Protein AF-A0A8S9MBZ1-F1 (afdb_monomer_lite)

Secondary structure (DSSP, 8-state):
--HHHHTTHHHHHHHHHHHTT-SSHHHHHHHHHHHHHHHHH-HHHHGGGHHHHHHHHHHHTT-SSHHHHHHHHHHHHHHHHTT--HHHHHHHHHHHHHHHHHTTSPPTTTHHHHHHHGGG-

Structure (mmCIF, N/CA/C/O backbone):
data_AF-A0A8S9MBZ1-F1
#
_entry.id   AF-A0A8S9MBZ1-F1
#
loop_
_atom_site.group_PDB
_atom_site.id
_atom_site.type_symbol
_atom_site.label_atom_id
_atom_site.label_alt_id
_atom_site.label_comp_id
_atom_site.label_asym_id
_atom_site.label_entity_id
_atom_site.label_seq_id
_atom_site.pdbx_PDB_ins_code
_atom_site.Cartn_x
_atom_site.Cartn_y
_atom_site.Cartn_z
_atom_site.occupancy
_atom_site.B_iso_or_equiv
_atom_site.auth_seq_id
_atom_site.auth_comp_id
_atom_site.auth_asym_id
_atom_site.auth_atom_id
_atom_site.pdbx_PDB_model_num
ATOM 1 N N . MET A 1 1 ? -18.398 8.043 7.342 1.00 65.50 1 MET A N 1
ATOM 2 C CA . MET A 1 1 ? -18.737 6.692 6.834 1.00 65.50 1 MET A CA 1
ATOM 3 C C . MET A 1 1 ? -20.123 6.258 7.311 1.00 65.50 1 MET A C 1
ATOM 5 O O . MET A 1 1 ? -20.493 6.629 8.421 1.00 65.50 1 MET A O 1
ATOM 9 N N . PRO A 1 2 ? -20.881 5.470 6.522 1.00 80.81 2 PRO A N 1
ATOM 10 C CA . PRO A 1 2 ? -22.139 4.855 6.958 1.00 80.81 2 PRO A CA 1
ATOM 11 C C . PRO A 1 2 ? -21.929 3.824 8.082 1.00 80.81 2 PRO A C 1
ATOM 13 O O . PRO A 1 2 ? -20.999 3.021 8.020 1.00 80.81 2 PRO A O 1
ATOM 16 N N . ALA A 1 3 ? -22.826 3.781 9.073 1.00 80.75 3 ALA A N 1
ATOM 17 C CA . ALA A 1 3 ? -22.701 2.894 10.240 1.00 80.75 3 ALA A CA 1
ATOM 18 C C . ALA A 1 3 ? -22.657 1.392 9.888 1.00 80.75 3 ALA A C 1
ATOM 20 O O . ALA A 1 3 ? -21.970 0.617 10.546 1.00 80.75 3 ALA A O 1
ATOM 21 N N . ALA A 1 4 ? -23.352 0.975 8.825 1.00 82.56 4 ALA A N 1
ATOM 22 C CA . ALA A 1 4 ? -23.358 -0.419 8.377 1.00 82.56 4 ALA A CA 1
ATOM 23 C C . ALA A 1 4 ? -21.975 -0.903 7.902 1.00 82.56 4 ALA A C 1
ATOM 25 O O . ALA A 1 4 ? -21.611 -2.052 8.161 1.00 82.56 4 ALA A O 1
ATOM 26 N N . LEU A 1 5 ? -21.208 -0.019 7.249 1.00 78.81 5 LEU A N 1
ATOM 27 C CA . LEU A 1 5 ? -19.845 -0.314 6.808 1.00 78.81 5 LEU A CA 1
ATOM 28 C C . LEU A 1 5 ? -18.908 -0.430 8.011 1.00 78.81 5 LEU A C 1
ATOM 30 O O . LEU A 1 5 ? -18.165 -1.396 8.106 1.00 78.81 5 LEU A O 1
ATOM 34 N N . TYR A 1 6 ? -19.015 0.494 8.970 1.00 83.19 6 TYR A N 1
ATOM 35 C CA . TYR A 1 6 ? -18.225 0.454 10.203 1.00 83.19 6 TYR A CA 1
ATOM 36 C C . TYR A 1 6 ? -18.455 -0.846 10.993 1.00 83.19 6 TYR A C 1
ATOM 38 O O . TYR A 1 6 ? -17.506 -1.508 11.398 1.00 83.19 6 TYR A O 1
ATOM 46 N N . ASN A 1 7 ? -19.713 -1.280 11.119 1.00 87.25 7 ASN A N 1
ATOM 47 C CA . ASN A 1 7 ? -20.074 -2.532 11.796 1.00 87.25 7 ASN A CA 1
ATOM 48 C C . ASN A 1 7 ? -19.613 -3.799 11.055 1.00 87.25 7 ASN A C 1
ATOM 50 O O . ASN A 1 7 ? -19.638 -4.886 11.629 1.00 87.25 7 ASN A O 1
ATOM 54 N N . SER A 1 8 ? -19.250 -3.679 9.777 1.00 88.88 8 SER A N 1
ATOM 55 C CA . SER A 1 8 ? -18.806 -4.793 8.932 1.00 88.88 8 SER A CA 1
ATOM 56 C C . SER A 1 8 ? -17.350 -4.639 8.487 1.00 88.88 8 SER A C 1
ATOM 58 O O . SER A 1 8 ? -16.934 -5.322 7.551 1.00 88.88 8 SER A O 1
ATOM 60 N N . MET A 1 9 ? -16.583 -3.763 9.143 1.00 89.75 9 MET A N 1
ATOM 61 C CA . MET A 1 9 ? -15.224 -3.409 8.733 1.00 89.75 9 MET A CA 1
ATOM 62 C C . MET A 1 9 ? -14.297 -4.627 8.690 1.00 89.75 9 MET A C 1
ATOM 64 O O . MET A 1 9 ? -13.623 -4.840 7.688 1.00 89.75 9 MET A O 1
ATOM 68 N N . ASP A 1 10 ? -14.348 -5.496 9.701 1.00 88.88 10 ASP A N 1
ATOM 69 C CA . ASP A 1 10 ? -13.523 -6.713 9.738 1.00 88.88 10 ASP A CA 1
ATOM 70 C C . ASP A 1 10 ? -13.786 -7.632 8.536 1.00 88.88 10 ASP A C 1
ATOM 72 O O . ASP A 1 10 ? -12.863 -8.197 7.952 1.00 88.88 10 ASP A O 1
ATOM 76 N N . LYS A 1 11 ? -15.054 -7.750 8.114 1.00 92.06 11 LYS A N 1
ATOM 77 C CA . LYS A 1 11 ? -15.433 -8.546 6.935 1.00 92.06 11 LYS A CA 1
ATOM 78 C C . LYS A 1 11 ? -14.952 -7.899 5.642 1.00 92.06 11 LYS A C 1
ATOM 80 O O . LYS A 1 11 ? -14.576 -8.611 4.715 1.00 92.06 11 LYS A O 1
ATOM 85 N N . TYR A 1 12 ? -14.980 -6.569 5.575 1.00 92.81 12 TYR A N 1
ATOM 86 C CA . TYR A 1 12 ? -14.466 -5.825 4.433 1.00 92.81 12 TYR A CA 1
ATOM 87 C C . TYR A 1 12 ? -12.952 -6.017 4.292 1.00 92.81 12 TYR A C 1
ATOM 89 O O . TYR A 1 12 ? -12.502 -6.462 3.239 1.00 92.81 12 TYR A O 1
ATOM 97 N N . LEU A 1 13 ? -12.189 -5.811 5.372 1.00 92.62 13 LEU A N 1
ATOM 98 C CA . LEU A 1 13 ? -10.742 -6.048 5.406 1.00 92.62 13 LEU A CA 1
ATOM 99 C C . LEU A 1 13 ? -10.392 -7.498 5.055 1.00 92.62 13 LEU A C 1
ATOM 101 O O . LEU A 1 13 ? -9.489 -7.745 4.258 1.00 92.62 13 LEU A O 1
ATOM 105 N N . GLN A 1 14 ? -11.136 -8.467 5.594 1.00 92.88 14 GLN A N 1
ATOM 106 C CA . GLN A 1 14 ? -10.957 -9.875 5.242 1.00 92.88 14 GLN A CA 1
ATOM 107 C C . GLN A 1 14 ? -11.191 -10.123 3.746 1.00 92.88 14 GLN A C 1
ATOM 109 O O . GLN A 1 14 ? -10.419 -10.848 3.122 1.00 92.88 14 GLN A O 1
ATOM 114 N N . GLY A 1 15 ? -12.227 -9.514 3.164 1.00 95.62 15 GLY A N 1
ATOM 115 C CA . GLY A 1 15 ? -12.500 -9.590 1.729 1.00 95.62 15 GLY A CA 1
ATOM 116 C C . GLY A 1 15 ? -11.359 -9.023 0.882 1.00 95.62 15 GLY A C 1
ATOM 117 O O . GLY A 1 15 ? -10.951 -9.665 -0.082 1.00 95.62 15 GLY A O 1
ATOM 118 N N . LEU A 1 16 ? -10.791 -7.879 1.279 1.00 96.31 16 LEU A N 1
ATOM 119 C CA . LEU A 1 16 ? -9.624 -7.295 0.608 1.00 96.31 16 LEU A CA 1
ATOM 120 C C . LEU A 1 16 ? -8.421 -8.245 0.641 1.00 96.31 16 LEU A C 1
ATOM 122 O O . LEU A 1 16 ? -7.804 -8.483 -0.391 1.00 96.31 16 LEU A O 1
ATOM 126 N N . PHE A 1 17 ? -8.128 -8.864 1.789 1.00 94.94 17 PHE A N 1
ATOM 127 C CA . PHE A 1 17 ? -7.028 -9.829 1.887 1.00 94.94 17 PHE A CA 1
ATOM 128 C C . PHE A 1 17 ? -7.246 -11.103 1.060 1.00 94.94 17 PHE A C 1
ATOM 130 O O . PHE A 1 17 ? -6.275 -11.687 0.585 1.00 94.94 17 PHE A O 1
ATOM 137 N N . VAL A 1 18 ? -8.494 -11.537 0.856 1.00 96.38 18 VAL A N 1
ATOM 138 C CA . VAL A 1 18 ? -8.799 -12.652 -0.058 1.00 96.38 18 VAL A CA 1
ATOM 139 C C . VAL A 1 18 ? -8.477 -12.279 -1.510 1.00 96.38 18 VAL A C 1
ATOM 141 O O . VAL A 1 18 ? -7.983 -13.122 -2.255 1.00 96.38 18 VAL A O 1
ATOM 144 N N . LEU A 1 19 ? -8.720 -11.025 -1.896 1.00 97.19 19 LEU A N 1
ATOM 145 C CA . LEU A 1 19 ? -8.503 -10.509 -3.254 1.00 97.19 19 LEU A CA 1
ATOM 146 C C . LEU A 1 19 ? -7.083 -9.966 -3.496 1.00 97.19 19 LEU A C 1
ATOM 148 O O . LEU A 1 19 ? -6.728 -9.649 -4.625 1.00 97.19 19 LEU A O 1
ATOM 152 N N . ALA A 1 20 ? -6.250 -9.893 -2.458 1.00 94.88 20 ALA A N 1
ATOM 153 C CA . ALA A 1 20 ? -4.903 -9.323 -2.498 1.00 94.88 20 ALA A CA 1
ATOM 154 C C . ALA A 1 20 ? -3.982 -9.931 -3.575 1.00 94.88 20 ALA A C 1
ATOM 156 O O . ALA A 1 20 ? -3.121 -9.249 -4.116 1.00 94.88 20 ALA A O 1
ATOM 157 N N . ASN A 1 21 ? -4.161 -11.214 -3.900 1.00 94.69 21 ASN A N 1
ATOM 158 C CA . ASN A 1 21 ? -3.366 -11.916 -4.916 1.00 94.69 21 ASN A CA 1
ATOM 159 C C . ASN A 1 21 ? -4.220 -12.339 -6.123 1.00 94.69 21 ASN A C 1
ATOM 161 O O . ASN A 1 21 ? -3.946 -13.370 -6.741 1.00 94.69 21 ASN A O 1
ATOM 165 N N . ASP A 1 22 ? -5.290 -11.597 -6.423 1.00 97.88 22 ASP A N 1
ATOM 166 C CA . ASP A 1 22 ? -6.148 -11.888 -7.571 1.00 97.88 22 ASP A CA 1
ATOM 167 C C . ASP A 1 22 ? -5.330 -11.860 -8.880 1.00 97.88 22 ASP A C 1
ATOM 169 O O . ASP A 1 22 ? -4.464 -10.991 -9.053 1.00 97.88 22 ASP A O 1
ATOM 173 N N . PRO A 1 23 ? -5.553 -12.803 -9.815 1.00 96.69 23 PRO A N 1
ATOM 174 C CA . PRO A 1 23 ? -4.830 -12.821 -11.085 1.00 96.69 23 PRO A CA 1
ATOM 175 C C . PRO A 1 23 ? -5.068 -11.564 -11.934 1.00 96.69 23 PRO A C 1
ATOM 177 O O . PRO A 1 23 ? -4.215 -11.216 -12.751 1.00 96.69 23 PRO A O 1
ATOM 180 N N . VAL A 1 24 ? -6.197 -10.872 -11.758 1.00 97.94 24 VAL A N 1
ATOM 181 C CA . VAL A 1 24 ? -6.540 -9.664 -12.510 1.00 97.94 24 VAL A CA 1
ATOM 182 C C . VAL A 1 24 ? -5.878 -8.442 -11.869 1.00 97.94 24 VAL A C 1
ATOM 184 O O . VAL A 1 24 ? -6.169 -8.097 -10.725 1.00 97.94 24 VAL A O 1
ATOM 187 N N . ALA A 1 25 ? -5.020 -7.751 -12.626 1.00 97.69 25 ALA A N 1
ATOM 188 C CA . ALA A 1 25 ? -4.303 -6.558 -12.159 1.00 97.69 25 ALA A CA 1
ATOM 189 C C . ALA A 1 25 ? -5.249 -5.456 -11.657 1.00 97.69 25 ALA A C 1
ATOM 191 O O . ALA A 1 25 ? -5.059 -4.938 -10.563 1.00 97.69 25 ALA A O 1
ATOM 192 N N . GLU A 1 26 ? -6.341 -5.196 -12.382 1.00 97.81 26 GLU A N 1
ATOM 193 C CA . GLU A 1 26 ? -7.357 -4.214 -11.979 1.00 97.81 26 GLU A CA 1
ATOM 194 C C . GLU A 1 26 ? -7.942 -4.502 -10.584 1.00 97.81 26 GLU A C 1
ATOM 196 O O . GLU A 1 26 ? -8.180 -3.584 -9.804 1.00 97.81 26 GLU A O 1
ATOM 201 N N . VAL A 1 27 ? -8.132 -5.778 -10.227 1.00 98.12 27 VAL A N 1
ATOM 202 C CA . VAL A 1 27 ? -8.618 -6.149 -8.890 1.00 98.12 27 VAL A CA 1
ATOM 203 C C . VAL A 1 27 ? -7.559 -5.832 -7.837 1.00 98.12 27 VAL A C 1
ATOM 205 O O . VAL A 1 27 ? -7.893 -5.240 -6.811 1.00 98.12 27 VAL A O 1
ATOM 208 N N . ARG A 1 28 ? -6.285 -6.158 -8.094 1.00 97.88 28 ARG A N 1
ATOM 209 C CA . ARG A 1 28 ? -5.178 -5.831 -7.179 1.00 97.88 28 ARG A CA 1
ATOM 210 C C . ARG A 1 28 ? -5.017 -4.322 -6.996 1.00 97.88 28 ARG A C 1
ATOM 212 O O . ARG A 1 28 ? -4.893 -3.877 -5.858 1.00 97.88 28 ARG A O 1
ATOM 219 N N . LYS A 1 29 ? -5.125 -3.537 -8.074 1.00 98.06 29 LYS A N 1
ATOM 220 C CA . LYS A 1 29 ? -5.134 -2.067 -8.025 1.00 98.06 29 LYS A CA 1
ATOM 221 C C . LYS A 1 29 ? -6.249 -1.551 -7.115 1.00 98.06 29 LYS A C 1
ATOM 223 O O . LYS A 1 29 ? -5.985 -0.800 -6.185 1.00 98.06 29 LYS A O 1
ATOM 228 N N . LEU A 1 30 ? -7.485 -2.024 -7.296 1.00 98.12 30 LEU A N 1
ATOM 229 C CA . LEU A 1 30 ? -8.613 -1.618 -6.445 1.00 98.12 30 LEU A CA 1
ATOM 230 C C . LEU A 1 30 ? -8.443 -2.037 -4.976 1.00 98.12 30 LEU A C 1
ATOM 232 O O . LEU A 1 30 ? -8.925 -1.342 -4.081 1.00 98.12 30 LEU A O 1
ATOM 236 N N . VAL A 1 31 ? -7.755 -3.151 -4.708 1.00 97.88 31 VAL A N 1
ATOM 237 C CA . VAL A 1 31 ? -7.387 -3.550 -3.341 1.00 97.88 31 VAL A CA 1
ATOM 238 C C . VAL A 1 31 ? -6.359 -2.582 -2.747 1.00 97.88 31 VAL A C 1
ATOM 240 O O . VAL A 1 31 ? -6.525 -2.173 -1.597 1.00 97.88 31 VAL A O 1
ATOM 243 N N . CYS A 1 32 ? -5.336 -2.180 -3.509 1.00 97.62 32 CYS A N 1
ATOM 244 C CA . CYS A 1 32 ? -4.379 -1.156 -3.081 1.00 97.62 32 CYS A CA 1
ATOM 245 C C . CYS A 1 32 ? -5.098 0.161 -2.769 1.00 97.62 32 CYS A C 1
ATOM 247 O O . CYS A 1 32 ? -5.019 0.631 -1.634 1.00 97.62 32 CYS A O 1
ATOM 249 N N . ALA A 1 33 ? -5.905 0.663 -3.707 1.00 97.62 33 ALA A N 1
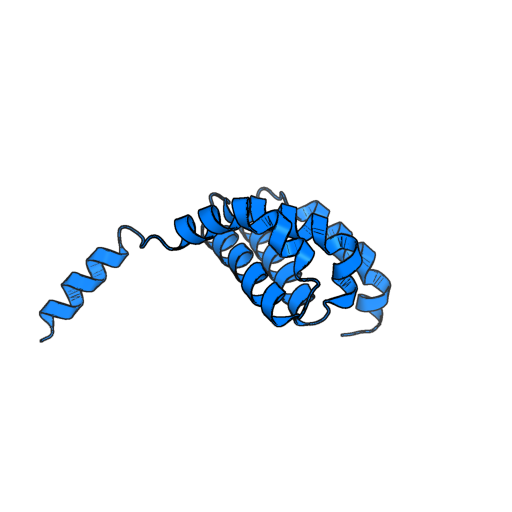ATOM 250 C CA . ALA A 1 33 ? -6.686 1.889 -3.555 1.00 97.62 33 ALA A CA 1
ATOM 251 C C . ALA A 1 33 ? -7.584 1.869 -2.309 1.00 97.62 33 ALA A C 1
ATOM 253 O O . ALA A 1 33 ? -7.683 2.848 -1.568 1.00 97.62 33 ALA A O 1
ATOM 254 N N . ALA A 1 34 ? -8.222 0.729 -2.030 1.00 96.44 34 ALA A N 1
ATOM 255 C CA . ALA A 1 34 ? -9.039 0.562 -0.834 1.00 96.44 34 ALA A CA 1
ATOM 256 C C . ALA A 1 34 ? -8.222 0.727 0.458 1.00 96.44 34 ALA A C 1
ATOM 258 O O . ALA A 1 34 ? -8.669 1.395 1.392 1.00 96.44 34 ALA A O 1
ATOM 259 N N . PHE A 1 35 ? -7.025 0.143 0.528 1.00 96.62 35 PHE A N 1
ATOM 260 C CA . PHE A 1 35 ? -6.144 0.287 1.687 1.00 96.62 35 PHE A CA 1
ATOM 261 C C . PHE A 1 35 ? -5.562 1.699 1.823 1.00 96.62 35 PHE A C 1
ATOM 263 O O . PHE A 1 35 ? -5.443 2.178 2.953 1.00 96.62 35 PHE A O 1
ATOM 270 N N . VAL A 1 36 ? -5.249 2.376 0.713 1.00 96.38 36 VAL A N 1
ATOM 271 C CA . VAL A 1 36 ? -4.846 3.794 0.704 1.00 96.38 36 VAL A CA 1
ATOM 272 C C . VAL A 1 36 ? -5.962 4.643 1.318 1.00 96.38 36 VAL A C 1
ATOM 274 O O . VAL A 1 36 ? -5.765 5.246 2.372 1.00 96.38 36 VAL A O 1
ATOM 277 N N . GLN A 1 37 ? -7.180 4.566 0.772 1.00 94.62 37 GLN A N 1
ATOM 278 C CA . GLN A 1 37 ? -8.335 5.328 1.268 1.00 94.62 37 GLN A CA 1
ATOM 279 C C . GLN A 1 37 ? -8.675 5.025 2.733 1.00 94.62 37 GLN A C 1
ATOM 281 O O . GLN A 1 37 ? -9.037 5.924 3.496 1.00 94.62 37 GLN A O 1
ATOM 286 N N . LEU A 1 38 ? -8.579 3.761 3.157 1.00 93.38 38 LEU A N 1
ATOM 287 C CA . LEU A 1 38 ? -8.790 3.390 4.559 1.00 93.38 38 LEU A CA 1
ATOM 288 C C . LEU A 1 38 ? -7.746 4.023 5.479 1.00 93.38 38 LEU A C 1
ATOM 290 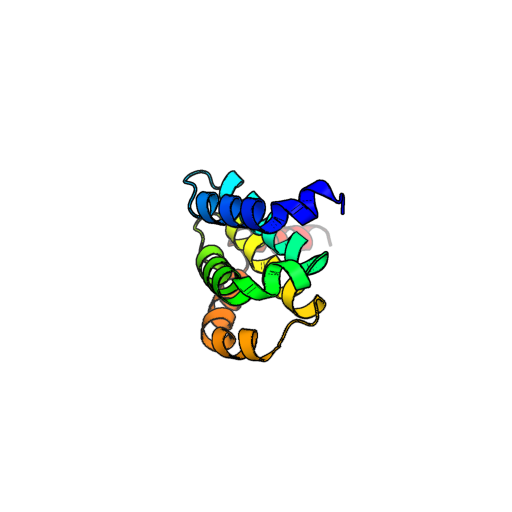O O . LEU A 1 38 ? -8.095 4.462 6.574 1.00 93.38 38 LEU A O 1
ATOM 294 N N . THR A 1 39 ? -6.492 4.083 5.036 1.00 94.06 39 THR A N 1
ATOM 295 C CA . THR A 1 39 ? -5.394 4.695 5.792 1.00 94.06 39 THR A CA 1
ATOM 296 C C . THR A 1 39 ? -5.602 6.200 5.936 1.00 94.06 39 THR A C 1
ATOM 298 O O . THR A 1 39 ? -5.444 6.726 7.034 1.00 94.06 39 THR A O 1
ATOM 301 N N . GLU A 1 40 ? -6.039 6.874 4.872 1.00 93.00 40 GLU A N 1
ATOM 302 C CA . GLU A 1 40 ? -6.305 8.318 4.875 1.00 93.00 40 GLU A CA 1
ATOM 303 C C . GLU A 1 40 ? -7.525 8.700 5.723 1.00 93.00 40 GLU A C 1
ATOM 305 O O . GLU A 1 40 ? -7.488 9.646 6.510 1.00 93.00 40 GLU A O 1
ATOM 310 N N . VAL A 1 41 ? -8.639 7.981 5.553 1.00 91.19 41 VAL A N 1
ATOM 311 C CA . VAL A 1 41 ? -9.943 8.404 6.090 1.00 91.19 41 VAL A CA 1
ATOM 312 C C . VAL A 1 41 ? -10.248 7.769 7.447 1.00 91.19 41 VAL A C 1
ATOM 314 O O . VAL A 1 41 ? -10.996 8.343 8.244 1.00 91.19 41 VAL A O 1
ATOM 317 N N . LEU A 1 42 ? -9.723 6.572 7.722 1.00 89.50 42 LEU A N 1
ATOM 318 C CA . LEU A 1 42 ? -10.034 5.821 8.940 1.00 89.50 42 LEU A CA 1
ATOM 319 C C . LEU A 1 42 ? -8.843 4.982 9.453 1.00 89.50 42 LEU A C 1
ATOM 321 O O . LEU A 1 42 ? -8.961 3.757 9.590 1.00 89.50 42 LEU A O 1
ATOM 325 N N . PRO A 1 43 ? -7.719 5.620 9.827 1.00 89.31 43 PRO A N 1
ATOM 326 C CA . PRO A 1 43 ? -6.512 4.917 10.272 1.00 89.31 43 PRO A CA 1
ATOM 327 C C . PRO A 1 43 ? -6.736 4.032 11.511 1.00 89.31 43 PRO A C 1
ATOM 329 O O . PRO A 1 43 ? -6.133 2.968 11.636 1.00 89.31 43 PRO A O 1
ATOM 332 N N . SER A 1 44 ? -7.671 4.390 12.396 1.00 89.44 44 SER A N 1
ATOM 333 C CA . SER A 1 44 ? -8.008 3.575 13.575 1.00 89.44 44 SER A CA 1
ATOM 334 C C . SER A 1 44 ? -8.567 2.189 13.232 1.00 89.44 44 SER A C 1
ATOM 336 O O . SER A 1 44 ? -8.455 1.265 14.033 1.00 89.44 44 SER A O 1
ATOM 338 N N . SER A 1 45 ? -9.168 2.026 12.048 1.00 86.31 45 SER A N 1
ATOM 339 C CA . SER A 1 45 ? -9.702 0.734 11.601 1.00 86.31 45 SER A CA 1
ATOM 340 C C . SER A 1 45 ? -8.630 -0.202 11.048 1.00 86.31 45 SER A C 1
ATOM 342 O O . SER A 1 45 ? -8.778 -1.420 11.139 1.00 86.31 45 SER A O 1
ATOM 344 N N . ILE A 1 46 ? -7.549 0.355 10.494 1.00 88.06 46 ILE A N 1
ATOM 345 C CA . ILE A 1 46 ? -6.469 -0.424 9.887 1.00 88.06 46 ILE A CA 1
ATOM 346 C C . ILE A 1 46 ? -5.370 -0.760 10.897 1.00 88.06 46 ILE A C 1
ATOM 348 O O . ILE A 1 46 ? -4.680 -1.760 10.724 1.00 88.06 46 ILE A O 1
ATOM 352 N N . GLU A 1 47 ? -5.238 0.022 11.975 1.00 88.56 47 GLU A N 1
ATOM 353 C CA . GLU A 1 47 ? -4.208 -0.121 13.013 1.00 88.56 47 GLU A CA 1
ATOM 354 C C . GLU A 1 47 ? -4.008 -1.569 13.522 1.00 88.56 47 GLU A C 1
ATOM 356 O O . GLU A 1 47 ? -2.859 -2.020 13.552 1.00 88.56 47 GLU A O 1
ATOM 361 N N . PRO A 1 48 ? -5.061 -2.370 13.808 1.00 90.06 48 PRO A N 1
ATOM 362 C CA . PRO A 1 48 ? -4.894 -3.760 14.255 1.00 90.06 48 PRO A CA 1
ATOM 363 C C . PRO A 1 48 ? -4.266 -4.690 13.204 1.00 90.06 48 PRO A C 1
ATOM 365 O O . PRO A 1 48 ? -3.676 -5.715 13.545 1.00 90.06 48 PRO A O 1
ATOM 368 N N . HIS A 1 49 ? -4.401 -4.348 11.923 1.00 90.75 49 HIS A N 1
ATOM 369 C CA . HIS A 1 49 ? -3.936 -5.137 10.779 1.00 90.75 49 HIS A CA 1
ATOM 370 C C . HIS A 1 49 ? -2.777 -4.473 10.032 1.00 90.75 49 HIS A C 1
ATOM 372 O O . HIS A 1 49 ? -2.291 -5.017 9.039 1.00 90.75 49 HIS A O 1
ATOM 378 N N . LEU A 1 50 ? -2.308 -3.324 10.520 1.00 91.56 50 LEU A N 1
ATOM 379 C CA . LEU A 1 50 ? -1.403 -2.428 9.816 1.00 91.56 50 LEU A CA 1
ATOM 380 C C . LEU A 1 50 ? -0.118 -3.127 9.381 1.00 91.56 50 LEU A C 1
ATOM 382 O O . LEU A 1 50 ? 0.299 -2.975 8.241 1.00 91.56 50 LEU A O 1
ATOM 386 N N . ARG A 1 51 ? 0.467 -3.974 10.236 1.00 92.06 51 ARG A N 1
ATOM 387 C CA . ARG A 1 51 ? 1.682 -4.729 9.890 1.00 92.06 51 ARG A CA 1
ATOM 388 C C . ARG A 1 51 ? 1.476 -5.642 8.675 1.00 92.06 51 ARG A C 1
ATOM 390 O O . ARG A 1 51 ? 2.343 -5.700 7.810 1.00 92.06 51 ARG A O 1
ATOM 397 N N . ASN A 1 52 ? 0.329 -6.315 8.585 1.00 93.44 52 ASN A N 1
ATOM 398 C CA . ASN A 1 52 ? 0.016 -7.190 7.453 1.00 93.44 52 ASN A CA 1
ATOM 399 C C . ASN A 1 52 ? -0.229 -6.378 6.178 1.00 93.44 52 ASN A C 1
ATOM 401 O O . ASN A 1 52 ? 0.225 -6.778 5.110 1.00 93.44 52 ASN A O 1
ATOM 405 N N . VAL A 1 53 ? -0.911 -5.233 6.295 1.00 94.88 53 VAL A N 1
ATOM 406 C CA . VAL A 1 53 ? -1.131 -4.316 5.167 1.00 94.88 53 VAL A CA 1
ATOM 407 C C . VAL A 1 53 ? 0.198 -3.760 4.661 1.00 94.88 53 VAL A C 1
ATOM 409 O O . VAL A 1 53 ? 0.433 -3.769 3.462 1.00 94.88 53 VAL A O 1
ATOM 412 N N . MET A 1 54 ? 1.098 -3.339 5.551 1.00 94.69 54 MET A N 1
ATOM 413 C CA . MET A 1 54 ? 2.410 -2.812 5.165 1.00 94.69 54 MET A CA 1
ATOM 414 C C . MET A 1 54 ? 3.281 -3.866 4.470 1.00 94.69 54 MET A C 1
ATOM 416 O O . MET A 1 54 ? 3.927 -3.560 3.471 1.00 94.69 54 MET A O 1
ATOM 420 N N . GLU A 1 55 ? 3.296 -5.109 4.959 1.00 94.81 55 GLU A N 1
ATOM 421 C CA . GLU A 1 55 ? 4.019 -6.199 4.287 1.00 94.81 55 GLU A CA 1
ATOM 422 C C . GLU A 1 55 ? 3.421 -6.515 2.910 1.00 94.81 55 GLU A C 1
ATOM 424 O O . GLU A 1 55 ? 4.166 -6.699 1.947 1.00 94.81 55 GLU A O 1
ATOM 429 N N . TYR A 1 56 ? 2.088 -6.514 2.799 1.00 95.75 56 TYR A N 1
ATOM 430 C CA . TYR A 1 56 ? 1.394 -6.654 1.521 1.00 95.75 56 TYR A CA 1
ATOM 431 C C . TYR A 1 56 ? 1.758 -5.519 0.553 1.00 95.75 56 TYR A C 1
ATOM 433 O O . TYR A 1 56 ? 2.216 -5.789 -0.553 1.00 95.75 56 TYR A O 1
ATOM 441 N N . MET A 1 57 ? 1.654 -4.259 0.981 1.00 96.56 57 MET A N 1
ATOM 442 C CA . MET A 1 57 ? 1.993 -3.096 0.156 1.00 96.56 57 MET A CA 1
ATOM 443 C C . MET A 1 57 ? 3.439 -3.148 -0.320 1.00 96.56 57 MET A C 1
ATOM 445 O O . MET A 1 57 ? 3.719 -2.909 -1.490 1.00 96.56 57 MET A O 1
ATOM 449 N N . LEU A 1 58 ? 4.375 -3.530 0.549 1.00 95.06 58 LEU A N 1
ATOM 450 C CA . LEU A 1 58 ? 5.780 -3.668 0.175 1.00 95.06 58 LEU A CA 1
ATOM 451 C C . LEU A 1 58 ? 6.012 -4.765 -0.878 1.00 95.06 58 LEU A C 1
ATOM 453 O O . LEU A 1 58 ? 6.918 -4.639 -1.702 1.00 95.06 58 LEU A O 1
ATOM 457 N N . GLN A 1 59 ? 5.218 -5.838 -0.855 1.00 94.44 59 GLN A N 1
ATOM 458 C CA . GLN A 1 59 ? 5.244 -6.868 -1.890 1.00 94.44 59 GLN A CA 1
ATOM 459 C C . GLN A 1 59 ? 4.662 -6.345 -3.211 1.00 94.44 59 GLN A C 1
ATOM 461 O O . GLN A 1 59 ? 5.274 -6.551 -4.257 1.00 94.44 59 GLN A O 1
ATOM 466 N N . VAL A 1 60 ? 3.518 -5.659 -3.162 1.00 95.62 60 VAL A N 1
ATOM 467 C CA . VAL A 1 60 ? 2.805 -5.169 -4.355 1.00 95.62 60 VAL A CA 1
ATOM 468 C C . VAL A 1 60 ? 3.486 -3.968 -5.011 1.00 95.62 60 VAL A C 1
ATOM 470 O O . VAL A 1 60 ? 3.373 -3.783 -6.212 1.00 95.62 60 VAL A O 1
ATOM 473 N N . ASN A 1 61 ? 4.331 -3.227 -4.295 1.00 94.12 61 ASN A N 1
ATOM 474 C CA . ASN A 1 61 ? 5.213 -2.231 -4.917 1.00 94.12 61 ASN A CA 1
ATOM 475 C C . ASN A 1 61 ? 6.212 -2.830 -5.937 1.00 94.12 61 ASN A C 1
ATOM 477 O O . ASN A 1 61 ? 6.917 -2.083 -6.609 1.00 94.12 61 ASN A O 1
ATOM 481 N N . LYS A 1 62 ? 6.307 -4.164 -6.026 1.00 92.38 62 LYS A N 1
ATOM 482 C CA . LYS A 1 62 ? 7.086 -4.907 -7.029 1.00 92.38 62 LYS A CA 1
ATOM 483 C C . LYS A 1 62 ? 6.194 -5.680 -8.008 1.00 92.38 62 LYS A C 1
ATOM 485 O O . LYS A 1 62 ? 6.656 -6.659 -8.599 1.00 92.38 62 LYS A O 1
ATOM 490 N N . ASP A 1 63 ? 4.910 -5.334 -8.093 1.00 95.50 63 ASP A N 1
ATOM 491 C CA . ASP A 1 63 ? 3.988 -5.958 -9.039 1.00 95.50 63 ASP A CA 1
ATOM 492 C C . ASP A 1 63 ? 4.494 -5.734 -10.476 1.00 95.50 63 ASP A C 1
ATOM 494 O O . ASP A 1 63 ? 5.043 -4.671 -10.767 1.00 95.50 63 ASP A O 1
ATOM 498 N N . PRO A 1 64 ? 4.376 -6.731 -11.372 1.00 92.44 64 PRO A N 1
ATOM 499 C CA . PRO A 1 64 ? 4.744 -6.557 -12.776 1.00 92.44 64 PRO A CA 1
ATOM 500 C C . PRO A 1 64 ? 3.859 -5.547 -13.515 1.00 92.44 64 PRO A C 1
ATOM 502 O O . PRO A 1 64 ? 4.244 -5.100 -14.591 1.00 92.44 64 PRO A O 1
ATOM 505 N N . ASP A 1 65 ? 2.669 -5.248 -12.992 1.00 94.62 65 ASP A N 1
ATOM 506 C CA . ASP A 1 65 ? 1.797 -4.207 -13.518 1.00 94.62 65 ASP A CA 1
ATOM 507 C C . ASP A 1 65 ? 2.131 -2.859 -12.860 1.00 94.62 65 ASP A C 1
ATOM 509 O O . ASP A 1 65 ? 2.007 -2.693 -11.643 1.00 94.62 65 ASP A O 1
ATOM 513 N N . GLU A 1 66 ? 2.578 -1.899 -13.669 1.00 90.88 66 GLU A N 1
ATOM 514 C CA . GLU A 1 66 ? 3.036 -0.591 -13.194 1.00 90.88 66 GLU A CA 1
ATOM 515 C C . GLU A 1 66 ? 1.920 0.229 -12.540 1.00 90.88 66 GLU A C 1
ATOM 517 O O . GLU A 1 66 ? 2.188 0.931 -11.567 1.00 90.88 66 GLU A O 1
ATOM 522 N N . GLU A 1 67 ? 0.665 0.110 -12.994 1.00 92.88 67 GLU A N 1
ATOM 523 C CA . GLU A 1 67 ? -0.455 0.815 -12.357 1.00 92.88 67 GLU A CA 1
ATOM 524 C C . GLU A 1 67 ? -0.720 0.263 -10.953 1.00 92.88 67 GLU A C 1
ATOM 526 O O . GLU A 1 67 ? -0.991 1.017 -10.018 1.00 92.88 67 GLU A O 1
ATOM 531 N N . VAL A 1 68 ? -0.612 -1.058 -10.783 1.00 96.38 68 VAL A N 1
ATOM 532 C CA . VAL A 1 68 ? -0.753 -1.707 -9.472 1.00 96.38 68 VAL A CA 1
ATOM 533 C C . VAL A 1 68 ? 0.387 -1.295 -8.536 1.00 96.38 68 VAL A C 1
ATOM 535 O O . VAL A 1 68 ? 0.142 -0.997 -7.362 1.00 96.38 68 VAL A O 1
ATOM 538 N N . ALA A 1 69 ? 1.623 -1.271 -9.042 1.00 94.69 69 ALA A N 1
ATOM 539 C CA . ALA A 1 69 ? 2.787 -0.841 -8.274 1.00 94.69 69 ALA A CA 1
ATOM 540 C C . ALA A 1 69 ? 2.691 0.643 -7.879 1.00 94.69 69 ALA A C 1
ATOM 542 O O . ALA A 1 69 ? 2.993 0.984 -6.735 1.00 94.69 69 ALA A O 1
ATOM 543 N N . LEU A 1 70 ? 2.219 1.504 -8.786 1.00 93.06 70 LEU A N 1
ATOM 544 C CA . LEU A 1 70 ? 2.006 2.930 -8.542 1.00 93.06 70 LEU A CA 1
ATOM 545 C C . LEU A 1 70 ? 0.955 3.168 -7.454 1.00 93.06 70 LEU A C 1
ATOM 547 O O . LEU A 1 70 ? 1.217 3.905 -6.507 1.00 93.06 70 LEU A O 1
ATOM 551 N N . GLU A 1 71 ? -0.189 2.489 -7.520 1.00 95.56 71 GLU A N 1
ATOM 552 C CA . GLU A 1 71 ? -1.229 2.591 -6.489 1.00 95.56 71 GLU A CA 1
ATOM 553 C C . GLU A 1 71 ? -0.704 2.132 -5.113 1.00 95.56 71 GLU A C 1
ATOM 555 O O . GLU A 1 71 ? -1.001 2.721 -4.073 1.00 95.56 71 GLU A O 1
ATOM 560 N N . ALA A 1 72 ? 0.142 1.096 -5.082 1.00 95.88 72 ALA A N 1
ATOM 561 C CA . ALA A 1 72 ? 0.796 0.653 -3.852 1.00 95.88 72 ALA A CA 1
ATOM 562 C C . ALA A 1 72 ? 1.854 1.647 -3.330 1.00 95.88 72 ALA A C 1
ATOM 564 O O . ALA A 1 72 ? 2.164 1.617 -2.132 1.00 95.88 72 ALA A O 1
ATOM 565 N N . CYS A 1 73 ? 2.419 2.515 -4.178 1.00 95.12 73 CYS A N 1
ATOM 566 C CA . CYS A 1 73 ? 3.309 3.597 -3.745 1.00 95.12 73 CYS A CA 1
ATOM 567 C C . CYS A 1 73 ? 2.539 4.668 -2.958 1.00 95.12 73 CYS A C 1
ATOM 569 O O . CYS A 1 73 ? 3.062 5.185 -1.967 1.00 95.12 73 CYS A O 1
ATOM 571 N N . GLU A 1 74 ? 1.301 4.981 -3.358 1.00 95.31 74 GLU A N 1
ATOM 572 C CA . GLU A 1 74 ? 0.481 6.022 -2.719 1.00 95.31 74 GLU A CA 1
ATOM 573 C C . GLU A 1 74 ? 0.221 5.736 -1.234 1.00 95.31 74 GLU A C 1
ATOM 575 O O . GLU A 1 74 ? 0.170 6.653 -0.409 1.00 95.31 74 GLU A O 1
ATOM 580 N N . PHE A 1 75 ? 0.173 4.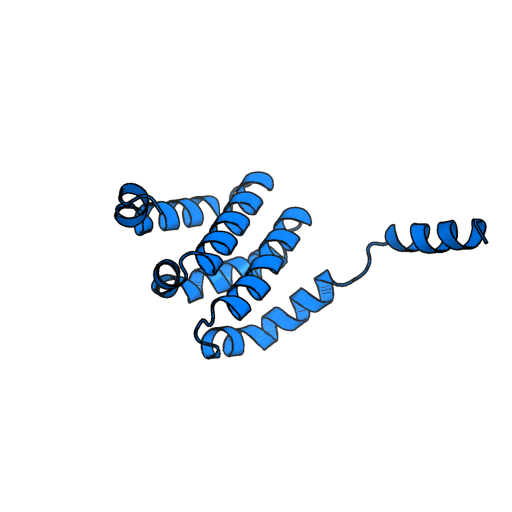454 -0.858 1.00 96.19 75 PHE A N 1
ATOM 581 C CA . PHE A 1 75 ? 0.012 4.023 0.530 1.00 96.19 75 PHE A CA 1
ATOM 582 C C . PHE A 1 75 ? 1.065 4.620 1.469 1.00 96.19 75 PHE A C 1
ATOM 584 O O . PHE A 1 75 ? 0.747 4.956 2.609 1.00 96.19 75 PHE A O 1
ATOM 591 N N . TRP A 1 76 ? 2.317 4.765 1.028 1.00 95.00 76 TRP A N 1
ATOM 592 C CA . TRP A 1 76 ? 3.385 5.272 1.895 1.00 95.00 76 TRP A CA 1
ATOM 593 C C . TRP A 1 76 ? 3.226 6.760 2.194 1.00 95.00 76 TRP A C 1
ATOM 595 O O . TRP A 1 76 ? 3.511 7.186 3.315 1.00 95.00 76 TRP A O 1
ATOM 605 N N . SER A 1 77 ? 2.727 7.527 1.225 1.00 93.44 77 SER A N 1
ATOM 606 C CA . SER A 1 77 ? 2.354 8.930 1.417 1.00 93.44 77 SER A CA 1
ATOM 607 C C . SER A 1 77 ? 1.174 9.034 2.385 1.00 93.44 77 SER A C 1
ATOM 609 O O . SER A 1 77 ? 1.291 9.695 3.417 1.00 93.44 77 SER A O 1
ATOM 611 N N . ALA A 1 78 ? 0.103 8.267 2.142 1.00 94.31 78 ALA A N 1
ATOM 612 C CA . ALA A 1 78 ? -1.073 8.215 3.015 1.00 94.31 78 ALA A CA 1
ATOM 613 C C . ALA A 1 78 ? -0.723 7.819 4.460 1.00 94.31 78 ALA A C 1
ATOM 615 O O . ALA A 1 78 ? -1.226 8.401 5.420 1.00 94.31 78 ALA A O 1
ATOM 616 N N . TYR A 1 79 ? 0.182 6.853 4.635 1.00 94.06 79 TYR A N 1
ATOM 617 C CA . TYR A 1 79 ? 0.673 6.432 5.943 1.00 94.06 79 TYR A CA 1
ATOM 618 C C . TYR A 1 79 ? 1.358 7.577 6.701 1.00 94.06 79 TYR A C 1
ATOM 620 O O . TYR A 1 79 ? 1.138 7.746 7.904 1.00 94.06 79 TYR A O 1
ATOM 628 N N . CYS A 1 80 ? 2.202 8.348 6.008 1.00 92.19 80 CYS A N 1
ATOM 629 C CA . CYS A 1 80 ? 2.928 9.465 6.607 1.00 92.19 80 CYS A CA 1
ATOM 630 C C . CYS A 1 80 ? 1.976 10.598 7.020 1.00 92.19 80 CYS A C 1
ATOM 632 O O . CYS A 1 80 ? 2.155 11.177 8.094 1.00 92.19 80 CYS A O 1
ATOM 634 N N . ASP A 1 81 ? 0.940 10.860 6.223 1.00 92.06 81 ASP A N 1
ATOM 635 C CA . ASP A 1 81 ? -0.062 11.891 6.512 1.00 92.06 81 ASP A CA 1
ATOM 636 C C . ASP A 1 81 ? -1.022 11.486 7.643 1.00 92.06 81 ASP A C 1
ATOM 638 O O . ASP A 1 81 ? -1.445 12.328 8.441 1.00 92.06 81 ASP A O 1
ATOM 642 N N . ALA A 1 82 ? -1.317 10.188 7.776 1.00 89.12 82 ALA A N 1
ATOM 643 C CA . ALA A 1 82 ? -2.237 9.641 8.775 1.00 89.12 82 ALA A CA 1
ATOM 644 C C . ALA A 1 82 ? -1.710 9.664 10.229 1.00 89.12 82 ALA A C 1
ATOM 646 O O . ALA A 1 82 ? -2.430 9.258 11.142 1.00 89.12 82 ALA A O 1
ATOM 647 N N . GLN A 1 83 ? -0.475 10.131 10.468 1.00 81.56 83 GLN A N 1
ATOM 648 C CA . GLN A 1 83 ? 0.172 10.187 11.794 1.00 81.56 83 GLN A CA 1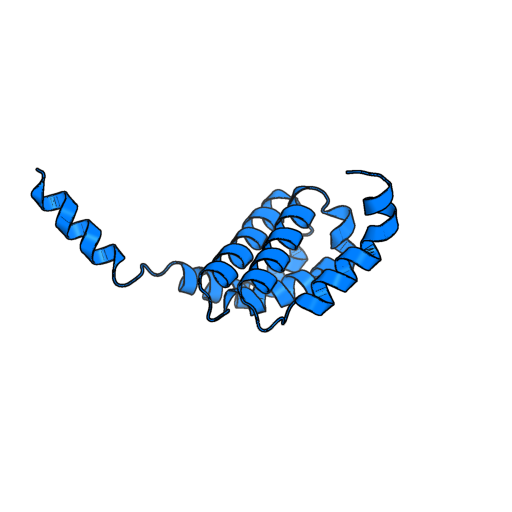
ATOM 649 C C . GLN A 1 83 ? 0.204 8.828 12.526 1.00 81.56 83 GLN A C 1
ATOM 651 O O . GLN A 1 83 ? 0.132 8.760 13.756 1.00 81.56 83 GLN A O 1
ATOM 656 N N . LEU A 1 84 ? 0.320 7.734 11.767 1.00 87.25 84 LEU A N 1
ATOM 657 C CA . LEU A 1 84 ? 0.450 6.376 12.297 1.00 87.25 84 LEU A CA 1
ATOM 658 C C . LEU A 1 84 ? 1.794 6.170 13.036 1.00 87.25 84 LEU A C 1
ATOM 660 O O . LEU A 1 84 ? 2.740 6.934 12.826 1.00 87.25 84 LEU A O 1
ATOM 664 N N . PRO A 1 85 ? 1.918 5.137 13.900 1.00 88.69 85 PRO A N 1
ATOM 665 C CA . PRO A 1 85 ? 3.115 4.928 14.717 1.00 88.69 85 PRO A CA 1
ATOM 666 C C . PRO A 1 85 ? 4.399 4.775 13.876 1.00 88.69 85 PRO A C 1
ATOM 668 O O . PRO A 1 85 ? 4.563 3.752 13.209 1.00 88.69 85 PRO A O 1
ATOM 671 N N . PRO A 1 86 ? 5.363 5.713 13.950 1.00 86.12 86 PRO A N 1
ATOM 672 C CA . PRO A 1 86 ? 6.501 5.761 13.026 1.00 86.12 86 PRO A CA 1
ATOM 673 C C . PRO A 1 86 ? 7.463 4.572 13.167 1.00 86.12 86 PRO A C 1
ATOM 675 O O . PRO A 1 86 ? 8.205 4.259 12.234 1.00 86.12 86 PRO A O 1
ATOM 678 N N . ASP A 1 87 ? 7.447 3.889 14.313 1.00 88.75 87 ASP A N 1
ATOM 679 C CA . ASP A 1 87 ? 8.293 2.721 14.571 1.00 88.75 87 ASP A CA 1
ATOM 680 C C . ASP A 1 87 ? 8.001 1.563 13.603 1.00 88.75 87 ASP A C 1
ATOM 682 O O . ASP A 1 87 ? 8.932 0.890 13.158 1.00 88.75 87 ASP A O 1
ATOM 686 N N . ASN A 1 88 ? 6.739 1.387 13.191 1.00 86.50 88 ASN A N 1
ATOM 687 C CA . ASN A 1 88 ? 6.362 0.346 12.230 1.00 86.50 88 ASN A CA 1
ATOM 688 C C . ASN A 1 88 ? 7.005 0.593 10.858 1.00 86.50 88 ASN A C 1
ATOM 690 O O . ASN A 1 88 ? 7.515 -0.334 10.229 1.00 86.50 88 ASN A O 1
ATOM 694 N N . LEU A 1 89 ? 7.020 1.850 10.402 1.00 89.31 89 LEU A N 1
ATOM 695 C CA . LEU A 1 89 ? 7.666 2.221 9.144 1.00 89.31 89 LEU A CA 1
ATOM 696 C C . LEU A 1 89 ? 9.184 2.080 9.243 1.00 89.31 89 LEU A C 1
ATOM 698 O O . LEU A 1 89 ? 9.814 1.568 8.320 1.00 89.31 89 LEU A O 1
ATOM 702 N N . LYS A 1 90 ? 9.770 2.466 10.382 1.00 90.81 90 LYS A N 1
ATOM 703 C CA . LYS A 1 90 ? 11.216 2.408 10.620 1.00 90.81 90 LYS A CA 1
ATOM 704 C C . LYS A 1 90 ? 11.799 1.003 10.445 1.00 90.81 90 LYS A C 1
ATOM 706 O O . LYS A 1 90 ? 12.884 0.878 9.879 1.00 90.81 90 LYS A O 1
ATOM 711 N N . GLU A 1 91 ? 11.091 -0.040 10.883 1.00 91.50 91 GLU A N 1
ATOM 712 C CA . GLU A 1 91 ? 11.496 -1.443 10.673 1.00 91.50 91 GLU A CA 1
ATOM 713 C C . GLU A 1 91 ? 11.531 -1.834 9.183 1.00 91.50 91 GLU A C 1
ATOM 715 O O . GLU A 1 91 ? 12.343 -2.667 8.775 1.00 91.50 91 GLU A O 1
ATOM 720 N N . LEU A 1 92 ? 10.671 -1.224 8.363 1.00 92.31 92 LEU A N 1
ATOM 721 C CA . LEU A 1 92 ? 10.498 -1.549 6.945 1.00 92.31 92 LEU A CA 1
ATOM 722 C C . LEU A 1 92 ? 11.351 -0.692 6.006 1.00 92.31 92 LEU A C 1
ATOM 724 O O . LEU A 1 92 ? 11.643 -1.138 4.895 1.00 92.31 92 LEU A O 1
ATOM 728 N N . LEU A 1 93 ? 11.814 0.485 6.446 1.00 92.75 93 LEU A N 1
ATOM 729 C CA . LEU A 1 93 ? 12.626 1.414 5.647 1.00 92.75 93 LEU A CA 1
ATOM 730 C C . LEU A 1 93 ? 13.791 0.754 4.885 1.00 92.75 93 LEU A C 1
ATOM 732 O O . LEU A 1 93 ? 13.930 1.046 3.697 1.00 92.75 93 LEU A O 1
ATOM 736 N N . PRO A 1 94 ? 14.600 -0.158 5.471 1.00 94.56 94 PRO A N 1
ATOM 737 C CA . PRO A 1 94 ? 15.707 -0.783 4.741 1.00 94.56 94 PRO A CA 1
ATOM 738 C C . PRO A 1 94 ? 15.262 -1.586 3.511 1.00 94.56 94 PRO A C 1
ATOM 740 O O . PRO A 1 94 ? 16.028 -1.734 2.563 1.00 94.56 94 PRO A O 1
ATOM 743 N N . ARG A 1 95 ? 14.031 -2.115 3.529 1.00 94.44 95 ARG A N 1
ATOM 744 C CA . ARG A 1 95 ? 13.428 -2.853 2.411 1.00 94.44 95 ARG A CA 1
ATOM 745 C C . ARG A 1 95 ? 12.630 -1.938 1.488 1.00 94.44 95 ARG A C 1
ATOM 747 O O . ARG A 1 95 ? 12.600 -2.200 0.293 1.00 94.44 95 ARG A O 1
ATOM 754 N N . LEU A 1 96 ? 11.993 -0.907 2.038 1.00 93.75 96 LEU A N 1
ATOM 755 C CA . LEU A 1 96 ? 11.133 0.013 1.301 1.00 93.75 96 LEU A CA 1
ATOM 756 C C . LEU A 1 96 ? 11.930 1.008 0.451 1.00 93.75 96 LEU A C 1
ATOM 758 O O . LEU A 1 96 ? 11.612 1.190 -0.718 1.00 93.75 96 LEU A O 1
ATOM 762 N N . ILE A 1 97 ? 12.989 1.612 0.999 1.00 93.69 97 ILE A N 1
ATOM 763 C CA . ILE A 1 97 ? 13.779 2.641 0.300 1.00 93.69 97 ILE A CA 1
ATOM 764 C C . ILE A 1 97 ? 14.285 2.156 -1.072 1.00 93.69 97 ILE A C 1
ATOM 766 O O . ILE A 1 97 ? 14.073 2.872 -2.048 1.00 93.69 97 ILE A O 1
ATOM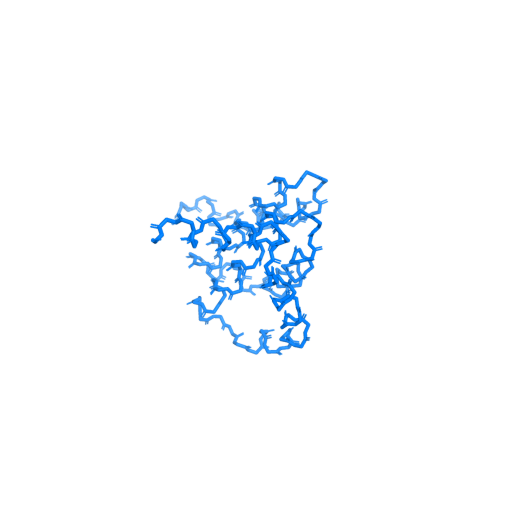 770 N N . PRO A 1 98 ? 14.897 0.960 -1.209 1.00 93.31 98 PRO A N 1
ATOM 771 C CA . PRO A 1 98 ? 15.338 0.476 -2.518 1.00 93.31 98 PRO A CA 1
ATOM 772 C C . PRO A 1 98 ? 14.201 0.314 -3.531 1.00 93.31 98 PRO A C 1
ATOM 774 O O . PRO A 1 98 ? 14.430 0.504 -4.718 1.00 93.31 98 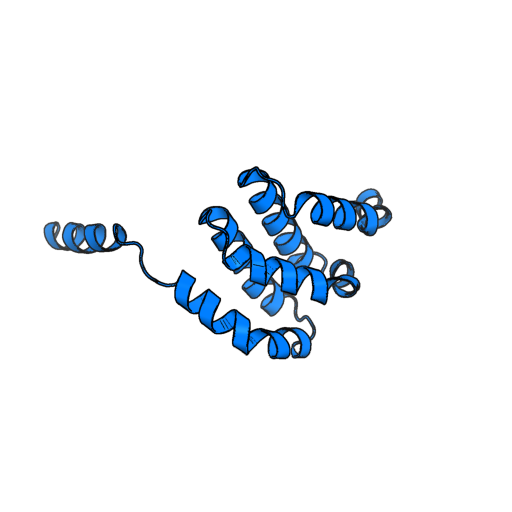PRO A O 1
ATOM 777 N N . VAL A 1 99 ? 12.998 -0.037 -3.066 1.00 91.81 99 VAL A N 1
ATOM 778 C CA . VAL A 1 99 ? 11.817 -0.230 -3.920 1.00 91.81 99 VAL A CA 1
ATOM 779 C C . VAL A 1 99 ? 11.278 1.110 -4.409 1.00 91.81 99 VAL A C 1
ATOM 781 O O . VAL A 1 99 ? 11.018 1.276 -5.592 1.00 91.81 99 VAL A O 1
ATOM 784 N N . LEU A 1 100 ? 11.186 2.102 -3.523 1.00 91.06 100 LEU A N 1
ATOM 785 C CA . LEU A 1 100 ? 10.778 3.447 -3.930 1.00 91.06 100 LEU A CA 1
ATOM 786 C C . LEU A 1 100 ? 11.771 4.047 -4.930 1.00 91.06 100 LEU A C 1
ATOM 788 O O . LEU A 1 100 ? 11.360 4.622 -5.928 1.00 91.06 100 LEU A O 1
ATOM 792 N N . LEU A 1 101 ? 13.075 3.860 -4.704 1.00 90.38 101 LEU A N 1
ATOM 793 C CA . LEU A 1 101 ? 14.104 4.348 -5.623 1.00 90.38 101 LEU A CA 1
ATOM 794 C C . LEU A 1 101 ? 14.060 3.658 -6.993 1.00 90.38 101 LEU A C 1
ATOM 796 O O . LEU A 1 101 ? 14.332 4.322 -7.989 1.00 90.38 101 LEU A O 1
ATOM 800 N N . SER A 1 102 ? 13.720 2.364 -7.071 1.00 86.81 102 SER A N 1
ATOM 801 C CA . SER A 1 102 ? 13.551 1.697 -8.371 1.00 86.81 102 SER A CA 1
ATOM 802 C C . SER A 1 102 ? 12.341 2.215 -9.140 1.00 86.81 102 SER A C 1
ATOM 804 O O . SER A 1 102 ? 12.407 2.310 -10.358 1.00 86.81 102 SER A O 1
ATOM 806 N N . ASN A 1 103 ? 11.278 2.605 -8.433 1.00 83.38 103 ASN A N 1
ATOM 807 C CA . ASN A 1 103 ? 10.045 3.116 -9.038 1.00 83.38 103 ASN A CA 1
ATOM 808 C C . ASN A 1 103 ? 10.157 4.598 -9.459 1.00 83.38 103 ASN A C 1
ATOM 810 O O . ASN A 1 103 ? 9.220 5.146 -10.024 1.00 83.38 103 ASN A O 1
ATOM 814 N N . MET A 1 104 ? 11.290 5.256 -9.180 1.00 84.19 104 MET A N 1
ATOM 815 C CA . MET A 1 104 ? 11.585 6.638 -9.589 1.00 84.19 104 MET A CA 1
ATOM 816 C C . MET A 1 104 ? 12.451 6.731 -10.855 1.00 84.19 104 MET A C 1
ATOM 818 O O . MET A 1 104 ? 12.809 7.836 -11.264 1.00 84.19 104 MET A O 1
ATOM 822 N N . ALA A 1 105 ? 12.855 5.601 -11.442 1.00 79.31 105 ALA A N 1
ATOM 823 C CA . ALA A 1 105 ? 13.554 5.614 -12.720 1.00 79.31 105 ALA A CA 1
ATOM 824 C C . ALA A 1 105 ? 12.586 6.071 -13.821 1.00 79.31 105 ALA A C 1
ATOM 826 O O . ALA A 1 105 ? 11.477 5.552 -13.909 1.00 79.31 105 ALA A O 1
ATOM 827 N N . TYR A 1 106 ? 13.006 7.040 -14.637 1.00 74.38 106 TYR A N 1
ATOM 828 C CA . TYR A 1 106 ? 12.246 7.444 -15.819 1.00 74.38 106 TYR A CA 1
ATOM 829 C C . TYR A 1 106 ? 12.085 6.255 -16.763 1.00 74.38 106 TYR A C 1
ATOM 831 O O . TYR A 1 106 ? 13.011 5.450 -16.906 1.00 74.38 106 TYR A O 1
ATOM 839 N N . ALA A 1 107 ? 10.918 6.155 -17.393 1.00 70.44 107 ALA A N 1
ATOM 840 C CA . ALA A 1 107 ? 10.699 5.160 -18.425 1.00 70.44 107 ALA A CA 1
ATOM 841 C C . ALA A 1 107 ? 11.499 5.538 -19.686 1.00 70.44 107 ALA A C 1
ATOM 843 O O . ALA A 1 107 ? 11.748 6.714 -19.952 1.00 70.44 107 ALA A O 1
ATOM 844 N N . ASP A 1 108 ? 11.936 4.543 -20.462 1.00 67.44 108 ASP A N 1
ATOM 845 C CA . ASP A 1 108 ? 12.792 4.764 -21.641 1.00 67.44 108 ASP A CA 1
ATOM 846 C C . ASP A 1 108 ? 12.117 5.655 -22.714 1.00 67.44 108 ASP A C 1
ATOM 848 O O . ASP A 1 108 ? 12.785 6.222 -23.579 1.00 67.44 108 ASP A O 1
ATOM 852 N N . ASP A 1 109 ? 10.789 5.791 -22.680 1.00 63.38 109 ASP A N 1
ATOM 853 C CA . ASP A 1 109 ? 9.997 6.657 -23.552 1.00 63.38 109 ASP A CA 1
ATOM 854 C C . ASP A 1 109 ? 9.876 8.110 -23.056 1.00 63.38 109 ASP A C 1
ATOM 856 O O . ASP A 1 109 ? 9.659 9.002 -23.887 1.00 63.38 109 ASP A O 1
ATOM 860 N N . ASP A 1 110 ? 10.120 8.386 -21.770 1.00 60.44 110 ASP A N 1
ATOM 861 C CA . ASP A 1 110 ? 10.158 9.753 -21.223 1.00 60.44 110 ASP A CA 1
ATOM 862 C C . ASP A 1 110 ? 11.338 10.570 -21.785 1.00 60.44 110 ASP A C 1
ATOM 864 O O . ASP A 1 110 ? 11.231 11.788 -21.946 1.00 60.44 110 ASP A O 1
ATOM 868 N N . GLU A 1 111 ? 12.451 9.932 -22.173 1.00 56.25 111 GLU A N 1
ATOM 869 C CA . GLU A 1 111 ? 13.579 10.636 -22.809 1.00 56.25 111 GLU A CA 1
ATOM 870 C C . GLU A 1 111 ? 13.195 11.243 -24.172 1.00 56.25 111 GLU A C 1
ATOM 872 O O . GLU A 1 111 ? 13.706 12.299 -24.553 1.00 56.25 111 GLU A O 1
ATOM 877 N N . SER A 1 112 ? 12.240 10.641 -24.891 1.00 55.91 112 SER A N 1
ATOM 878 C CA . SER A 1 112 ? 11.795 11.135 -26.204 1.00 55.91 112 SER A CA 1
ATOM 879 C C . SER A 1 112 ? 10.980 12.434 -26.131 1.00 55.91 112 SER A C 1
ATOM 881 O O . SER A 1 112 ? 10.899 13.173 -27.118 1.00 55.91 112 SER A O 1
ATOM 883 N N . LEU A 1 113 ? 10.411 12.747 -24.961 1.00 55.16 113 LEU A N 1
ATOM 884 C CA . LEU A 1 113 ? 9.692 13.999 -24.709 1.00 55.16 113 LEU A CA 1
ATOM 885 C C . LEU A 1 113 ? 10.651 15.183 -24.516 1.00 55.16 113 LEU A C 1
ATOM 887 O O . LEU A 1 113 ? 10.319 16.302 -24.909 1.00 55.16 113 LEU A O 1
ATOM 891 N N . LEU A 1 114 ? 11.861 14.941 -23.997 1.00 56.12 114 LEU A N 1
ATOM 892 C CA . LEU A 1 114 ? 12.871 15.986 -23.791 1.00 56.12 114 LEU A CA 1
ATOM 893 C C . LEU A 1 114 ? 13.430 16.523 -25.119 1.00 56.12 114 LEU A C 1
ATOM 895 O O . LEU A 1 114 ? 13.661 17.725 -25.244 1.00 56.12 114 LEU A O 1
ATOM 899 N N . ASP A 1 115 ? 13.574 15.671 -26.137 1.00 54.31 115 ASP A N 1
ATOM 900 C CA . ASP A 1 115 ? 14.026 16.094 -27.471 1.00 54.31 115 ASP A CA 1
ATOM 901 C C . ASP A 1 115 ? 12.941 16.854 -28.260 1.00 54.31 115 ASP A C 1
ATOM 903 O O . ASP A 1 115 ? 13.258 17.675 -29.126 1.00 54.31 115 ASP A O 1
ATOM 907 N N . ALA A 1 116 ? 11.655 16.638 -27.956 1.00 54.00 116 ALA A N 1
ATOM 908 C CA . ALA A 1 116 ? 10.544 17.303 -28.641 1.00 54.00 116 ALA A CA 1
ATOM 909 C C . ALA A 1 116 ? 10.313 18.754 -28.170 1.00 54.00 116 ALA A C 1
ATOM 911 O O . ALA A 1 116 ? 9.870 19.587 -28.967 1.00 54.00 116 ALA A O 1
ATOM 912 N N . GLU A 1 117 ? 10.648 19.097 -26.920 1.00 51.34 117 GLU A N 1
ATOM 913 C CA . GLU A 1 117 ? 10.533 20.475 -26.411 1.00 51.34 117 GLU A CA 1
ATOM 914 C C . GLU A 1 117 ? 11.639 21.411 -26.931 1.00 51.34 117 GLU A C 1
ATOM 916 O O . GLU A 1 117 ? 11.419 22.616 -27.061 1.00 51.34 117 GLU A O 1
ATOM 921 N N . VAL A 1 118 ? 12.805 20.880 -27.320 1.00 50.06 118 VAL A N 1
ATOM 922 C CA . VAL A 1 118 ? 13.914 21.687 -27.868 1.00 50.06 118 VAL A CA 1
ATOM 923 C C . VAL A 1 118 ? 13.639 22.149 -29.311 1.00 50.06 118 VAL A C 1
ATOM 925 O O . VAL A 1 118 ? 14.232 23.120 -29.775 1.00 50.06 118 VAL A O 1
ATOM 928 N N . VAL A 1 119 ? 12.695 21.519 -30.021 1.00 50.19 119 VAL A N 1
ATOM 929 C CA . VAL A 1 119 ? 12.357 21.852 -31.422 1.00 50.19 119 VAL A CA 1
ATOM 930 C C . VAL A 1 119 ? 11.361 23.024 -31.540 1.00 50.19 119 VAL A C 1
ATOM 932 O O . VAL A 1 119 ? 11.146 23.537 -32.638 1.00 50.19 119 VAL A O 1
ATOM 935 N N . PHE A 1 120 ? 10.792 23.508 -30.427 1.00 45.34 120 PHE A N 1
ATOM 936 C CA . PHE A 1 120 ? 9.844 24.636 -30.411 1.00 45.34 120 PHE A CA 1
ATOM 937 C C . PHE A 1 120 ? 10.401 25.966 -29.853 1.00 45.34 120 PHE A C 1
ATOM 939 O O . PHE A 1 120 ? 9.617 26.900 -29.667 1.00 45.34 120 PHE A O 1
ATOM 946 N N . CYS A 1 121 ? 11.717 26.093 -29.629 1.00 42.34 121 CYS A N 1
ATOM 947 C CA . CYS A 1 121 ? 12.375 27.377 -29.320 1.00 42.34 121 CYS A CA 1
ATOM 948 C C . CYS A 1 121 ? 12.963 28.063 -30.563 1.00 42.34 121 CYS A C 1
ATOM 950 O O . CYS A 1 121 ? 13.705 27.397 -31.319 1.00 42.34 121 CYS A O 1
#

Radius of gyration: 17.14 Å; chains: 1; bounding box: 39×40×46 Å

Sequence (121 aa):
MPAALYNSMDKYLQGLFVLANDPVAEVRKLVCAAFVQLTEVLPSSIEPHLRNVMEYMLQVNKDPDEEVALEACEFWSAYCDAQLPPDNLKELLPRLIPVLLSNMAYADDDESLLDAEVVFC

pLDDT: mean 87.36, std 13.27, range [42.34, 98.12]

Foldseek 3Di:
DDPVCVVCVVVVVVVLVVQCPPPDLVSVLVSLLVLLCCLQPPVVSCLVVVLVLLVSLLVQCPPPDLSSVVSSVSSVVSNVVSPPDCVSVVVCCVSNVVSVVVNPDDDPCVVVVVVVVVVVD

InterPro domains:
  IPR000357 HEAT repeat [PF02985] (15-42)
  IPR011989 Armadillo-like helical [G3DSA:1.25.10.10] (1-119)
  IPR016024 Armadillo-type fold [SSF48371] (2-117)
  IPR040122 Importin beta family [PTHR10527] (5-112)

Organism: Brassica cretica (NCBI:txid69181)